Protein AF-A0A136A6K0-F1 (afdb_monomer_lite)

Structure (mmCIF, N/CA/C/O backbone):
data_AF-A0A136A6K0-F1
#
_entry.id   AF-A0A136A6K0-F1
#
loop_
_atom_site.group_PDB
_atom_site.id
_atom_site.type_symbol
_atom_site.label_atom_id
_atom_site.label_alt_id
_atom_site.label_comp_id
_atom_site.label_asym_id
_atom_site.label_entity_id
_atom_site.label_seq_id
_atom_site.pdbx_PDB_ins_code
_atom_site.Cartn_x
_atom_site.Cartn_y
_atom_site.Cartn_z
_atom_site.occupancy
_atom_site.B_iso_or_equiv
_atom_site.auth_seq_id
_atom_site.auth_comp_id
_atom_site.auth_asym_id
_atom_site.auth_atom_id
_atom_site.pdbx_PDB_model_num
ATOM 1 N N . MET A 1 1 ? -24.388 4.927 20.427 1.00 53.78 1 MET A N 1
ATOM 2 C CA . MET A 1 1 ? -23.678 5.626 19.327 1.00 53.78 1 MET A CA 1
ATOM 3 C C . MET A 1 1 ? -22.250 5.128 19.071 1.00 53.78 1 MET A C 1
ATOM 5 O O . MET A 1 1 ? -21.970 4.764 17.939 1.00 53.78 1 MET A O 1
ATOM 9 N N . ASN A 1 2 ? -21.354 5.027 20.064 1.00 58.19 2 ASN A N 1
ATOM 10 C CA . ASN A 1 2 ? -19.926 4.725 19.807 1.00 58.19 2 ASN A CA 1
ATOM 11 C C . ASN A 1 2 ? -19.619 3.367 19.141 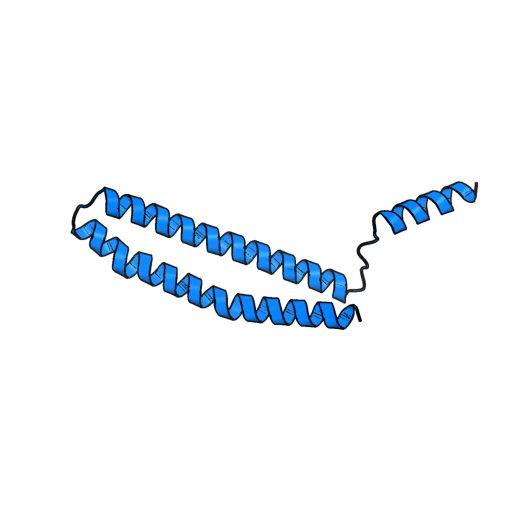1.00 58.19 2 ASN A C 1
ATOM 13 O O . ASN A 1 2 ? -18.675 3.280 18.358 1.00 58.19 2 ASN A O 1
ATOM 17 N N . LYS A 1 3 ? -20.413 2.318 19.404 1.00 58.94 3 LYS A N 1
ATOM 18 C CA . LYS A 1 3 ? -20.234 0.996 18.770 1.00 58.94 3 LYS A CA 1
ATOM 19 C C . LYS A 1 3 ? -20.535 1.020 17.264 1.00 58.94 3 LYS A C 1
ATOM 21 O O . LYS A 1 3 ? -19.802 0.415 16.495 1.00 58.94 3 LYS A O 1
ATOM 26 N N . PHE A 1 4 ? -21.550 1.779 16.845 1.00 68.94 4 PHE A N 1
ATOM 27 C CA . PHE A 1 4 ? -21.943 1.911 15.437 1.00 68.94 4 PHE A CA 1
ATOM 28 C C . PHE A 1 4 ? -20.856 2.618 14.615 1.00 68.94 4 PHE A C 1
ATOM 30 O O . PHE A 1 4 ? -20.499 2.165 13.536 1.00 68.94 4 PHE A O 1
ATOM 37 N N . ILE A 1 5 ? -20.241 3.664 15.181 1.00 70.44 5 ILE A N 1
ATOM 38 C CA . ILE A 1 5 ? -19.114 4.377 14.558 1.00 70.44 5 ILE A CA 1
ATOM 39 C C . ILE A 1 5 ? -17.905 3.446 14.376 1.00 70.44 5 ILE A C 1
ATOM 41 O O . ILE A 1 5 ? -17.236 3.503 13.349 1.00 70.44 5 ILE A O 1
ATOM 45 N N . GLY A 1 6 ? -17.632 2.565 15.346 1.00 66.94 6 GLY A N 1
ATOM 46 C CA . GLY A 1 6 ? -16.568 1.562 15.230 1.00 66.94 6 GLY A CA 1
ATOM 47 C C . GLY A 1 6 ? -16.822 0.551 14.107 1.00 66.94 6 GLY A C 1
ATOM 48 O O . GLY A 1 6 ? -15.913 0.260 13.337 1.00 66.94 6 GLY A O 1
ATOM 49 N N . VAL A 1 7 ? -18.061 0.070 13.970 1.00 71.94 7 VAL A N 1
ATOM 50 C CA . VAL A 1 7 ? -18.461 -0.858 12.896 1.00 71.94 7 VAL A CA 1
ATOM 51 C C . VAL A 1 7 ? -18.357 -0.194 11.521 1.00 71.94 7 VAL A C 1
ATOM 53 O O . VAL A 1 7 ? -17.759 -0.769 10.616 1.00 71.94 7 VAL A O 1
ATOM 56 N N . VAL A 1 8 ? -18.837 1.046 11.376 1.00 77.62 8 VAL A N 1
ATOM 57 C CA . VAL A 1 8 ? -18.711 1.818 10.126 1.00 77.62 8 VAL A CA 1
ATOM 58 C C . VAL A 1 8 ? -17.240 2.054 9.762 1.00 77.62 8 VAL A C 1
ATOM 60 O O . VAL A 1 8 ? -16.873 1.931 8.597 1.00 77.62 8 VAL A O 1
ATOM 63 N N . GLN A 1 9 ? -16.368 2.316 10.745 1.00 72.06 9 GLN A N 1
ATOM 64 C CA . GLN A 1 9 ? -14.925 2.452 10.510 1.00 72.06 9 GLN A CA 1
ATOM 65 C C . GLN A 1 9 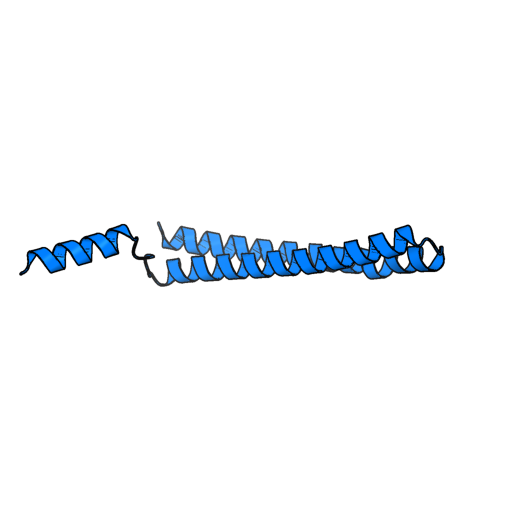? -14.264 1.145 10.044 1.00 72.06 9 GLN A C 1
ATOM 67 O O . GLN A 1 9 ? -13.379 1.198 9.194 1.00 72.06 9 GLN A O 1
ATOM 72 N N . ILE A 1 10 ? -14.689 -0.018 10.550 1.00 75.69 10 ILE A N 1
ATOM 73 C CA . ILE A 1 10 ? -14.171 -1.323 10.098 1.00 75.69 10 ILE A CA 1
ATOM 74 C C . ILE A 1 10 ? -14.641 -1.635 8.682 1.00 75.69 10 ILE A C 1
ATOM 76 O O . ILE A 1 10 ? -13.827 -2.036 7.856 1.00 75.69 10 ILE A O 1
ATOM 80 N N . ILE A 1 11 ? -15.926 -1.425 8.393 1.00 80.19 11 ILE A N 1
ATOM 81 C CA . ILE A 1 11 ? -16.489 -1.657 7.059 1.00 80.19 11 ILE A CA 1
ATOM 82 C C . ILE A 1 11 ? -15.812 -0.730 6.045 1.00 80.19 11 ILE A C 1
ATOM 84 O O . ILE A 1 11 ? -15.344 -1.196 5.010 1.00 80.19 11 ILE A O 1
ATOM 88 N N . GLY A 1 12 ? -15.660 0.556 6.376 1.00 79.06 12 GLY A N 1
ATOM 89 C CA . GLY A 1 12 ? -14.946 1.519 5.538 1.00 79.06 12 GLY A CA 1
ATOM 90 C C . GLY A 1 12 ? -13.481 1.137 5.309 1.00 79.06 12 GLY A C 1
ATOM 91 O O . GLY A 1 12 ? -13.015 1.181 4.175 1.00 79.06 12 GLY A O 1
ATOM 92 N N . ALA A 1 13 ? -12.764 0.693 6.347 1.00 73.88 13 ALA A N 1
ATOM 93 C CA . ALA A 1 13 ? -11.386 0.218 6.208 1.00 73.88 13 ALA A CA 1
ATOM 94 C C . ALA A 1 13 ? -11.286 -1.075 5.377 1.00 73.88 13 ALA A C 1
ATOM 96 O O . ALA A 1 13 ? -10.349 -1.229 4.597 1.00 73.88 13 ALA A O 1
ATOM 97 N N . GLY A 1 14 ? -12.252 -1.987 5.514 1.00 77.12 14 GLY A N 1
ATOM 98 C CA . GLY A 1 14 ? -12.333 -3.219 4.729 1.00 77.12 14 GLY A CA 1
ATOM 99 C C . GLY A 1 14 ? -12.572 -2.944 3.245 1.00 77.12 14 GLY A C 1
ATOM 100 O O . GLY A 1 14 ? -11.835 -3.455 2.406 1.00 77.12 14 GLY A O 1
ATOM 101 N N . ILE A 1 15 ? -13.538 -2.074 2.930 1.00 82.88 15 ILE A N 1
ATOM 102 C CA . ILE A 1 15 ? -13.817 -1.617 1.560 1.00 82.88 15 ILE A CA 1
ATOM 103 C C . ILE A 1 15 ? -12.595 -0.894 0.982 1.00 82.88 15 ILE A C 1
ATOM 105 O O . ILE A 1 15 ? -12.190 -1.166 -0.144 1.00 82.88 15 ILE A O 1
ATOM 109 N N . TRP A 1 16 ? -11.955 -0.025 1.769 1.00 77.25 16 TRP A N 1
ATOM 110 C CA . TRP A 1 16 ? -10.740 0.672 1.354 1.00 77.25 16 TRP A CA 1
ATOM 111 C C . TRP A 1 16 ? -9.601 -0.295 1.017 1.00 77.25 16 TRP A C 1
ATOM 113 O O . TRP A 1 16 ? -8.972 -0.147 -0.025 1.00 77.25 16 TRP A O 1
ATOM 123 N N . CYS A 1 17 ? -9.355 -1.311 1.851 1.00 75.94 17 CYS A N 1
ATOM 124 C CA . CYS A 1 17 ? -8.366 -2.349 1.555 1.00 75.94 17 CYS A CA 1
ATOM 125 C C . CYS A 1 17 ? -8.730 -3.144 0.295 1.00 75.94 17 CYS A C 1
ATOM 127 O O . CYS A 1 17 ? -7.864 -3.354 -0.549 1.00 75.94 17 CYS A O 1
ATOM 129 N N . LEU A 1 18 ? -9.996 -3.546 0.140 1.00 78.88 18 LEU A N 1
ATOM 130 C CA . LEU A 1 18 ? -10.465 -4.292 -1.032 1.00 78.88 18 LEU A CA 1
ATOM 131 C C . LEU A 1 18 ? -10.294 -3.521 -2.343 1.00 78.88 18 LEU A C 1
ATOM 133 O O . LEU A 1 18 ? -10.055 -4.149 -3.365 1.00 78.88 18 LEU A O 1
ATOM 137 N N . ILE A 1 19 ? -10.394 -2.190 -2.323 1.00 81.31 19 ILE A N 1
ATOM 138 C CA . ILE A 1 19 ? -10.209 -1.348 -3.514 1.00 81.31 19 ILE A CA 1
ATOM 139 C C . ILE A 1 19 ? -8.727 -1.015 -3.725 1.00 81.31 19 ILE A C 1
ATOM 141 O O . ILE A 1 19 ? -8.210 -1.139 -4.834 1.00 81.31 19 ILE A O 1
ATOM 145 N N . MET A 1 20 ? -8.014 -0.612 -2.671 1.00 75.56 20 MET A N 1
ATOM 146 C CA . MET A 1 20 ? -6.631 -0.149 -2.798 1.00 75.56 20 MET A CA 1
ATOM 147 C C . MET A 1 20 ? -5.646 -1.271 -3.108 1.00 75.56 20 MET A C 1
ATOM 149 O O . MET A 1 20 ? -4.698 -1.042 -3.852 1.00 75.56 20 MET A O 1
ATOM 153 N N . ILE A 1 21 ? -5.851 -2.479 -2.578 1.00 75.50 21 ILE A N 1
ATOM 154 C CA . ILE A 1 21 ? -4.960 -3.614 -2.855 1.00 75.50 21 ILE A CA 1
ATOM 155 C C . ILE A 1 21 ? -4.892 -3.916 -4.363 1.00 75.50 21 ILE A C 1
ATOM 157 O O . IL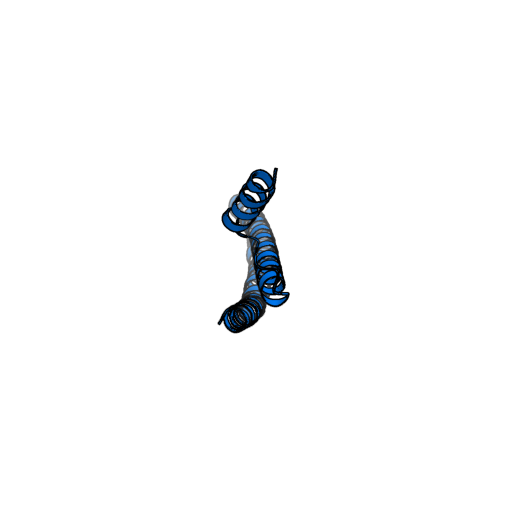E A 1 21 ? -3.784 -3.886 -4.896 1.00 75.50 21 ILE A O 1
ATOM 161 N N . PRO A 1 22 ? -6.007 -4.142 -5.086 1.00 77.75 22 PRO A N 1
ATOM 162 C CA . PRO A 1 22 ? -5.954 -4.384 -6.523 1.00 77.75 22 PRO A CA 1
ATOM 163 C C . PRO A 1 22 ? -5.466 -3.165 -7.305 1.00 77.75 22 PRO A C 1
ATOM 165 O O . PRO A 1 22 ? -4.632 -3.337 -8.185 1.00 77.75 22 PRO A O 1
ATOM 168 N N . VAL A 1 23 ? -5.896 -1.941 -6.976 1.00 77.75 23 VAL A N 1
ATOM 169 C CA . VAL A 1 23 ? -5.425 -0.732 -7.683 1.00 77.75 23 VAL A CA 1
ATOM 170 C C . VAL A 1 23 ? -3.906 -0.603 -7.608 1.00 77.75 23 VAL A C 1
ATOM 172 O O . VAL A 1 23 ? -3.245 -0.373 -8.621 1.00 77.75 23 VAL A O 1
ATOM 175 N N . VAL A 1 24 ? -3.335 -0.794 -6.419 1.00 76.38 24 VAL A N 1
ATOM 176 C CA . VAL A 1 24 ? -1.889 -0.702 -6.239 1.00 76.38 24 VAL A CA 1
ATOM 177 C C . VAL A 1 24 ? -1.177 -1.899 -6.876 1.00 76.38 24 VAL A C 1
ATOM 179 O O . VAL A 1 24 ? -0.139 -1.718 -7.505 1.00 76.38 24 VAL A O 1
ATOM 182 N N . PHE A 1 25 ? -1.748 -3.103 -6.797 1.00 77.56 25 PHE A N 1
ATOM 183 C CA . PHE A 1 25 ? -1.176 -4.303 -7.411 1.00 77.56 25 PHE A CA 1
ATOM 184 C C . PHE A 1 25 ? -1.140 -4.215 -8.944 1.00 77.56 25 PHE A C 1
ATOM 186 O O . PHE A 1 25 ? -0.084 -4.403 -9.543 1.00 77.56 25 PHE A O 1
ATOM 193 N N . PHE A 1 26 ? -2.252 -3.844 -9.587 1.00 78.56 26 PHE A N 1
ATOM 194 C CA . PHE A 1 26 ? -2.314 -3.632 -11.036 1.00 78.56 26 PHE A CA 1
ATOM 195 C C . PHE A 1 26 ? -1.454 -2.445 -11.484 1.00 78.56 26 PHE A C 1
ATOM 197 O O . PHE A 1 26 ? -0.813 -2.520 -12.531 1.00 78.56 26 PHE A O 1
ATOM 204 N N . GLY A 1 27 ? -1.375 -1.380 -10.681 1.00 74.50 27 GLY A N 1
ATOM 205 C CA . GLY A 1 27 ? -0.489 -0.246 -10.950 1.00 74.50 27 GLY A CA 1
ATOM 206 C C . GLY A 1 27 ? 0.995 -0.629 -10.933 1.00 74.50 27 GLY A C 1
ATOM 207 O O . GLY A 1 27 ? 1.746 -0.215 -11.817 1.00 74.50 27 GLY A O 1
ATOM 208 N N . ILE A 1 28 ? 1.414 -1.459 -9.969 1.00 73.81 28 ILE A N 1
ATOM 209 C CA . ILE A 1 28 ? 2.779 -2.002 -9.906 1.00 73.81 28 ILE A CA 1
ATOM 210 C C . ILE A 1 28 ? 3.033 -2.939 -11.087 1.00 73.81 28 ILE A C 1
ATOM 212 O O . ILE A 1 28 ? 4.061 -2.803 -11.745 1.00 73.81 28 ILE A O 1
ATOM 216 N N . LEU A 1 29 ? 2.097 -3.843 -11.395 1.00 76.88 29 LEU A N 1
ATOM 217 C CA . LEU A 1 29 ? 2.227 -4.763 -12.527 1.00 76.88 29 LEU A CA 1
ATOM 218 C C . LEU A 1 29 ? 2.407 -4.011 -13.850 1.00 76.88 29 LEU A C 1
ATOM 220 O O . LEU A 1 29 ? 3.348 -4.293 -14.585 1.00 76.88 29 LEU A O 1
ATOM 224 N N . GLY A 1 30 ? 1.565 -3.015 -14.134 1.00 72.75 30 GLY A N 1
ATOM 225 C CA . GLY A 1 30 ? 1.693 -2.213 -15.352 1.00 72.75 30 GLY A CA 1
ATOM 226 C C . GLY A 1 30 ? 3.047 -1.505 -15.440 1.00 72.75 30 GLY A C 1
ATOM 227 O O . GLY A 1 30 ? 3.703 -1.538 -16.478 1.00 72.75 30 GLY A O 1
ATOM 228 N N . ARG A 1 31 ? 3.519 -0.930 -14.328 1.00 70.56 31 ARG A N 1
ATOM 229 C CA . ARG A 1 31 ? 4.810 -0.228 -14.286 1.00 70.56 31 ARG A CA 1
ATOM 230 C C . ARG A 1 31 ? 6.007 -1.157 -14.467 1.00 70.56 31 ARG A C 1
ATOM 232 O O . ARG A 1 31 ? 6.927 -0.810 -15.197 1.00 70.56 31 ARG A O 1
ATOM 239 N N . VAL A 1 32 ? 5.991 -2.323 -13.824 1.00 69.38 32 VAL A N 1
ATOM 240 C CA . VAL A 1 32 ? 7.110 -3.279 -13.832 1.00 69.38 32 VAL A CA 1
ATOM 241 C C . VAL A 1 32 ? 7.157 -4.095 -15.123 1.00 69.38 32 VAL A C 1
ATOM 243 O O . VAL A 1 32 ? 8.238 -4.304 -15.660 1.00 69.38 32 VAL A O 1
ATOM 246 N N . PHE A 1 33 ? 6.010 -4.549 -15.632 1.00 69.69 33 PHE A N 1
ATOM 247 C CA . PHE A 1 33 ? 5.962 -5.485 -16.760 1.00 69.69 33 PHE A CA 1
ATOM 248 C C . PHE A 1 33 ? 5.772 -4.819 -18.123 1.00 69.69 33 PHE A C 1
ATOM 250 O O . PHE A 1 33 ? 6.083 -5.448 -19.128 1.00 69.69 33 PHE A O 1
ATOM 257 N N . VAL A 1 34 ? 5.277 -3.579 -18.178 1.00 67.50 34 VAL A N 1
ATOM 258 C CA . VAL A 1 34 ? 5.047 -2.874 -19.451 1.00 67.50 34 VAL A CA 1
ATOM 259 C C . VAL A 1 34 ? 6.049 -1.740 -19.623 1.00 67.50 34 VAL A C 1
ATOM 261 O O . VAL A 1 34 ? 6.833 -1.746 -20.562 1.00 67.50 34 VAL A O 1
ATOM 264 N N . THR A 1 35 ? 6.090 -0.797 -18.683 1.00 65.81 35 THR A N 1
ATOM 265 C CA . THR A 1 35 ? 6.849 0.455 -18.866 1.00 65.81 35 THR A CA 1
ATOM 266 C C . THR A 1 35 ? 8.352 0.290 -18.628 1.00 65.81 35 THR A C 1
ATOM 268 O O . THR A 1 35 ? 9.169 0.927 -19.286 1.00 65.81 35 THR A O 1
ATOM 271 N N . PHE A 1 36 ? 8.734 -0.571 -17.685 1.00 66.50 36 PHE A N 1
ATOM 272 C CA . PHE A 1 36 ? 10.133 -0.823 -17.347 1.00 66.50 36 PHE A CA 1
ATOM 273 C C . PHE A 1 36 ? 10.936 -1.526 -18.461 1.00 66.50 36 PHE A C 1
ATOM 275 O O . PHE A 1 36 ? 12.018 -1.040 -18.794 1.00 66.50 36 PHE A O 1
ATOM 282 N N . PRO A 1 37 ? 10.457 -2.632 -19.073 1.00 67.31 37 PRO A N 1
ATOM 283 C CA . PRO A 1 37 ? 11.187 -3.278 -20.165 1.00 67.31 37 PRO A CA 1
ATOM 284 C C . PRO A 1 37 ? 11.270 -2.408 -21.425 1.00 67.31 37 PRO A C 1
ATOM 286 O O . PRO A 1 37 ? 12.278 -2.462 -22.125 1.00 67.31 37 PRO A O 1
ATOM 289 N N . GLU A 1 38 ? 10.271 -1.561 -21.681 1.00 68.19 38 GLU A N 1
ATOM 290 C CA . GLU A 1 38 ? 10.280 -0.617 -22.804 1.00 68.19 38 GLU A CA 1
ATOM 291 C C . GLU A 1 38 ? 11.379 0.450 -22.642 1.00 68.19 38 GLU A C 1
ATOM 293 O O . GLU A 1 38 ? 12.141 0.701 -23.575 1.00 68.19 38 GLU A O 1
ATOM 298 N N . ALA A 1 39 ? 11.549 0.993 -21.429 1.00 65.00 39 ALA A N 1
ATOM 299 C CA . ALA A 1 39 ? 12.613 1.951 -21.112 1.00 65.00 39 ALA A CA 1
ATOM 300 C C . ALA A 1 39 ? 14.025 1.332 -21.124 1.00 65.00 39 ALA A C 1
ATOM 302 O O . ALA A 1 39 ? 14.993 1.996 -21.490 1.00 65.00 39 ALA A O 1
ATOM 303 N N . ILE A 1 40 ? 14.160 0.054 -20.744 1.00 67.69 40 ILE A N 1
ATOM 304 C CA . ILE A 1 40 ? 15.439 -0.671 -20.843 1.00 67.69 40 ILE A CA 1
ATOM 305 C C . ILE A 1 40 ? 15.786 -0.941 -22.312 1.00 67.69 40 ILE A C 1
ATOM 307 O O . ILE A 1 40 ? 16.932 -0.755 -22.715 1.00 67.69 40 ILE A O 1
ATOM 311 N N . SER A 1 41 ? 14.804 -1.356 -23.118 1.00 71.50 41 SER A N 1
ATOM 312 C CA . SER A 1 41 ? 15.014 -1.678 -24.532 1.00 71.50 41 SER A CA 1
ATOM 313 C C . SER A 1 41 ? 15.348 -0.452 -25.383 1.00 71.50 41 SER A C 1
ATOM 315 O O . SER A 1 41 ? 16.026 -0.597 -26.398 1.00 71.50 41 SER A O 1
ATOM 317 N N . SER A 1 42 ? 14.874 0.738 -25.004 1.00 73.44 42 SER A N 1
ATOM 318 C CA . SER A 1 42 ? 15.162 1.989 -25.715 1.00 73.44 42 SER A CA 1
ATOM 319 C C . SER A 1 42 ? 16.512 2.613 -25.342 1.00 73.44 42 SER A C 1
ATOM 321 O O . SER A 1 42 ? 16.945 3.556 -26.001 1.00 73.44 42 SER A O 1
ATOM 323 N N . GLY A 1 43 ? 17.186 2.106 -24.301 1.00 71.94 43 GLY A N 1
ATOM 324 C CA . GLY A 1 43 ? 18.448 2.661 -23.805 1.00 71.94 43 GLY A CA 1
ATOM 325 C C . GLY A 1 43 ? 18.314 4.045 -23.157 1.00 71.94 43 GLY A C 1
ATOM 326 O O . GLY A 1 43 ? 19.327 4.699 -22.904 1.00 71.94 43 GLY A O 1
ATOM 327 N N . ASP A 1 44 ? 17.089 4.505 -22.876 1.00 80.25 44 ASP A N 1
ATOM 328 C CA . ASP A 1 44 ? 16.848 5.796 -22.237 1.00 80.25 44 ASP A CA 1
ATOM 329 C C . ASP A 1 44 ? 17.146 5.722 -20.734 1.00 80.25 44 ASP A C 1
ATOM 331 O O . ASP A 1 44 ? 16.316 5.322 -19.912 1.00 80.25 44 ASP A O 1
ATOM 335 N N . LEU A 1 45 ? 18.354 6.157 -20.368 1.00 77.00 45 LEU A N 1
ATOM 336 C CA . LEU A 1 45 ? 18.820 6.214 -18.983 1.00 77.00 45 LEU A CA 1
ATOM 337 C C . LEU A 1 45 ? 17.857 7.002 -18.073 1.00 77.00 45 LEU A C 1
ATOM 339 O O . LEU A 1 45 ? 17.691 6.655 -16.902 1.00 77.00 45 LEU A O 1
ATOM 343 N N . THR A 1 46 ? 17.195 8.034 -18.608 1.00 76.81 46 THR A N 1
ATOM 344 C CA . THR A 1 46 ? 16.239 8.863 -17.862 1.00 76.81 46 THR A CA 1
ATOM 345 C C . THR A 1 46 ? 14.954 8.085 -17.592 1.00 76.81 46 THR A C 1
ATOM 347 O O . THR A 1 46 ? 14.488 8.044 -16.451 1.00 76.81 46 THR A O 1
ATOM 350 N N . GLY A 1 47 ? 14.422 7.397 -18.605 1.00 72.88 47 GLY A N 1
ATOM 351 C CA . GLY A 1 47 ? 13.275 6.499 -18.483 1.00 72.88 47 GLY A CA 1
ATOM 352 C C . GLY A 1 47 ? 13.506 5.356 -17.489 1.00 72.88 47 GLY A C 1
ATOM 353 O O . GLY A 1 47 ? 12.624 5.059 -16.681 1.00 72.88 47 GLY A O 1
ATOM 354 N N . ILE A 1 48 ? 14.711 4.775 -17.467 1.00 75.25 48 ILE A N 1
ATOM 355 C CA . ILE A 1 48 ? 15.089 3.724 -16.507 1.00 75.25 48 ILE A CA 1
ATOM 356 C C . ILE A 1 48 ? 15.092 4.268 -15.069 1.00 75.25 48 ILE A C 1
ATOM 358 O O . ILE A 1 48 ? 14.499 3.662 -14.173 1.00 75.25 48 ILE A O 1
ATOM 362 N N . ILE A 1 49 ? 15.710 5.432 -14.834 1.00 80.12 49 ILE A N 1
ATOM 363 C CA . ILE A 1 49 ? 15.754 6.071 -13.507 1.00 80.12 49 ILE A CA 1
ATOM 364 C C . ILE A 1 49 ? 14.342 6.422 -13.022 1.00 80.12 49 ILE A C 1
ATOM 366 O O . ILE A 1 49 ? 13.982 6.126 -11.878 1.00 80.12 49 ILE A O 1
ATOM 370 N N . ILE A 1 50 ? 13.519 7.007 -13.897 1.00 79.12 50 ILE A N 1
ATOM 371 C CA . ILE A 1 50 ? 12.117 7.328 -13.604 1.00 79.12 50 ILE A CA 1
ATOM 372 C C . ILE A 1 50 ? 11.332 6.050 -13.298 1.00 79.12 50 ILE A C 1
ATOM 374 O O . ILE A 1 50 ? 10.546 6.033 -12.349 1.00 79.12 50 ILE A O 1
ATOM 378 N N . GLY A 1 51 ? 11.573 4.965 -14.036 1.00 75.00 51 GLY A N 1
ATOM 379 C CA . GLY A 1 51 ? 10.994 3.650 -13.778 1.00 75.00 51 GLY A CA 1
ATOM 380 C C . GLY A 1 51 ? 11.322 3.137 -12.376 1.00 75.00 51 GLY A C 1
ATOM 381 O O . GLY A 1 51 ? 10.416 2.747 -11.636 1.00 75.00 51 GLY A O 1
ATOM 382 N N . ILE A 1 52 ? 12.595 3.176 -11.967 1.00 79.69 52 ILE A N 1
ATOM 383 C CA . ILE A 1 52 ? 13.038 2.708 -10.639 1.00 79.69 52 ILE A CA 1
ATOM 384 C C . ILE A 1 52 ? 12.380 3.535 -9.530 1.00 79.69 52 ILE A C 1
ATOM 386 O O . ILE A 1 52 ? 11.809 2.974 -8.591 1.00 79.69 52 ILE A O 1
ATOM 390 N N . LEU A 1 53 ? 12.402 4.865 -9.658 1.00 81.81 53 LEU A N 1
ATOM 391 C CA . LEU A 1 53 ? 11.750 5.788 -8.721 1.00 81.81 53 LEU A CA 1
ATOM 392 C C . LEU A 1 53 ? 10.245 5.532 -8.623 1.00 81.81 53 LEU A C 1
ATOM 394 O O . LEU A 1 53 ? 9.674 5.514 -7.534 1.00 81.81 53 LEU A O 1
ATOM 398 N N . SER A 1 54 ? 9.609 5.296 -9.763 1.00 75.25 54 SER A N 1
ATOM 399 C CA . SER A 1 54 ? 8.187 5.003 -9.895 1.00 75.25 54 SER A CA 1
ATOM 400 C C . SER A 1 54 ? 7.793 3.695 -9.193 1.00 75.25 54 SER A C 1
ATOM 402 O O . SER A 1 54 ? 6.764 3.643 -8.505 1.00 75.25 54 SER A O 1
ATOM 404 N N . VAL A 1 55 ? 8.625 2.655 -9.297 1.00 76.75 55 VAL A N 1
ATOM 405 C CA . VAL A 1 55 ? 8.443 1.380 -8.587 1.00 76.75 55 VAL A CA 1
ATOM 406 C C . VAL A 1 55 ? 8.667 1.562 -7.083 1.00 76.75 55 VAL A C 1
ATOM 408 O O . VAL A 1 55 ? 7.818 1.159 -6.286 1.00 76.75 55 VAL A O 1
ATOM 411 N N . ALA A 1 56 ? 9.743 2.244 -6.681 1.00 82.06 56 ALA A N 1
ATOM 412 C CA . ALA A 1 56 ? 10.040 2.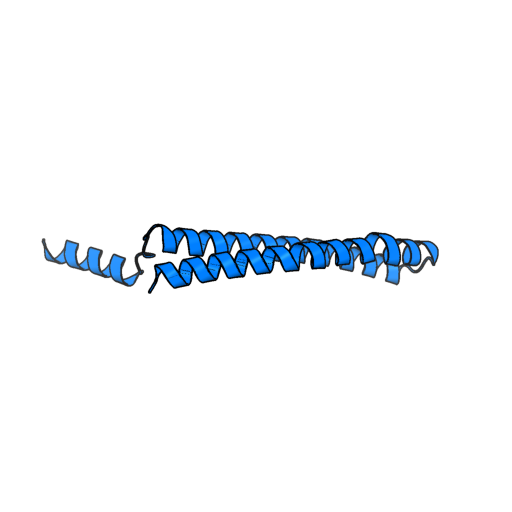532 -5.277 1.00 82.06 56 ALA A CA 1
ATOM 413 C C . ALA A 1 56 ? 8.924 3.348 -4.598 1.00 82.06 56 ALA A C 1
ATOM 415 O O . ALA A 1 56 ? 8.495 3.022 -3.489 1.00 82.06 56 ALA A O 1
ATOM 416 N N . PHE A 1 57 ? 8.391 4.362 -5.286 1.00 81.44 57 PHE A N 1
ATOM 417 C CA . PHE A 1 57 ? 7.254 5.149 -4.812 1.00 81.44 57 PHE A CA 1
ATOM 418 C C . PHE A 1 57 ? 5.994 4.293 -4.648 1.00 81.44 57 PHE A C 1
ATOM 420 O O . PHE A 1 57 ? 5.255 4.452 -3.678 1.00 81.44 57 PHE A O 1
ATOM 427 N N . SER A 1 58 ? 5.767 3.338 -5.552 1.00 76.88 58 SER A N 1
ATOM 428 C CA . SER A 1 58 ? 4.624 2.425 -5.456 1.00 76.88 58 SER A CA 1
ATOM 429 C C . SER A 1 58 ? 4.733 1.520 -4.223 1.00 76.88 58 SER A C 1
ATOM 431 O O . SER A 1 58 ? 3.766 1.400 -3.472 1.00 76.88 58 SER A O 1
ATOM 433 N N . PHE A 1 59 ? 5.919 0.967 -3.934 1.00 79.38 59 PHE A N 1
ATOM 434 C CA . PHE A 1 59 ? 6.167 0.216 -2.694 1.00 79.38 59 PHE A CA 1
ATOM 435 C C . PHE A 1 59 ? 5.988 1.074 -1.435 1.00 79.38 59 PHE A C 1
ATOM 437 O O . PHE A 1 59 ? 5.401 0.618 -0.451 1.00 79.38 59 PHE A O 1
ATOM 444 N N . LEU A 1 60 ? 6.444 2.329 -1.467 1.00 84.38 60 LEU A N 1
ATOM 445 C CA . LEU A 1 60 ? 6.239 3.269 -0.367 1.00 84.38 60 LEU A CA 1
ATOM 446 C C . LEU A 1 60 ? 4.744 3.524 -0.124 1.00 84.38 60 LEU A C 1
ATOM 448 O O . LEU A 1 60 ? 4.293 3.492 1.022 1.00 84.38 60 LEU A O 1
ATOM 452 N N . MET A 1 61 ? 3.964 3.718 -1.189 1.00 78.44 61 MET A N 1
ATOM 453 C CA . MET A 1 61 ? 2.516 3.909 -1.096 1.00 78.44 61 MET A CA 1
ATOM 454 C C . MET A 1 61 ? 1.822 2.672 -0.519 1.00 78.44 61 MET A C 1
ATOM 456 O O . MET A 1 61 ? 1.035 2.827 0.412 1.00 78.44 61 MET A O 1
ATOM 460 N N . VAL A 1 62 ? 2.181 1.452 -0.954 1.00 79.19 62 VAL A N 1
ATOM 461 C CA . VAL A 1 62 ? 1.698 0.200 -0.329 1.00 79.19 62 VAL A CA 1
ATOM 462 C C . VAL A 1 62 ? 1.959 0.217 1.173 1.00 79.19 62 VAL A C 1
ATOM 464 O O . VAL A 1 62 ? 1.054 -0.041 1.970 1.00 79.19 62 VAL A O 1
ATOM 467 N N . PHE A 1 63 ? 3.190 0.538 1.574 1.00 81.94 63 PHE A N 1
ATOM 468 C CA . PHE A 1 63 ? 3.586 0.542 2.976 1.00 81.94 63 PHE A CA 1
ATOM 469 C C . PHE A 1 63 ? 2.775 1.549 3.802 1.00 81.94 63 PHE A C 1
ATOM 471 O O . PHE A 1 63 ? 2.283 1.215 4.886 1.00 81.94 63 PHE A O 1
ATOM 478 N N . VAL A 1 64 ? 2.581 2.765 3.285 1.00 81.06 64 VAL A N 1
ATOM 479 C CA . VAL A 1 64 ? 1.765 3.802 3.933 1.00 81.06 64 VAL A CA 1
ATOM 480 C C . VAL A 1 64 ? 0.307 3.360 4.040 1.00 81.06 64 VAL A C 1
ATOM 482 O O . VAL A 1 64 ? -0.271 3.455 5.126 1.00 81.06 64 VAL A O 1
ATOM 485 N N . THR A 1 65 ? -0.278 2.815 2.969 1.00 78.12 65 THR A N 1
ATOM 486 C CA . THR A 1 65 ? -1.655 2.301 2.969 1.00 78.12 65 THR A CA 1
ATOM 487 C C . THR A 1 65 ? -1.828 1.180 3.992 1.00 78.12 65 THR A C 1
ATOM 489 O O . THR A 1 65 ? -2.794 1.192 4.758 1.00 78.12 65 THR A O 1
ATOM 492 N N . PHE A 1 66 ? -0.867 0.258 4.089 1.00 79.12 66 PHE A N 1
ATOM 493 C CA . PHE A 1 66 ? -0.906 -0.840 5.054 1.00 79.12 66 PHE A CA 1
ATOM 494 C C . PHE A 1 66 ? -0.785 -0.339 6.500 1.00 79.12 66 PHE A C 1
ATOM 496 O O . PHE A 1 66 ? -1.539 -0.753 7.387 1.00 79.12 66 PHE A O 1
ATOM 503 N N . LYS A 1 67 ? 0.128 0.609 6.749 1.00 80.25 67 LYS A N 1
ATOM 504 C CA . LYS A 1 67 ? 0.310 1.238 8.065 1.00 80.25 67 LYS A CA 1
ATOM 505 C C . LYS A 1 67 ? -0.944 2.003 8.493 1.00 80.25 67 LYS A C 1
ATOM 507 O O . LYS A 1 67 ? -1.356 1.907 9.652 1.00 80.25 67 LYS A O 1
ATOM 512 N N . PHE A 1 68 ? -1.570 2.717 7.561 1.00 79.81 68 PHE A N 1
ATOM 513 C CA . PHE A 1 68 ? -2.809 3.447 7.802 1.00 79.81 68 PHE A CA 1
ATOM 514 C C . PHE A 1 68 ? -3.977 2.495 8.086 1.00 79.81 68 PHE A C 1
ATOM 516 O O . PHE A 1 68 ? -4.643 2.644 9.110 1.00 79.81 68 PHE A O 1
ATOM 523 N N . GLY A 1 69 ? -4.159 1.451 7.271 1.00 75.38 69 GLY A N 1
ATOM 524 C CA . GLY A 1 69 ? -5.171 0.414 7.493 1.00 75.38 69 GLY A CA 1
ATOM 525 C C . GLY A 1 69 ? -5.029 -0.264 8.860 1.00 75.38 69 GLY A C 1
ATOM 526 O O . GLY A 1 69 ? -5.998 -0.361 9.616 1.00 75.38 69 GLY A O 1
ATOM 527 N N . LYS A 1 70 ? -3.802 -0.630 9.255 1.00 77.75 70 LYS A N 1
ATOM 528 C CA . LYS A 1 70 ? -3.517 -1.185 10.590 1.00 77.75 70 LYS A CA 1
ATOM 529 C C . LYS A 1 70 ? -3.873 -0.207 11.715 1.00 77.75 70 LYS A C 1
ATOM 531 O O . LYS A 1 70 ? -4.412 -0.626 12.741 1.00 77.75 70 LYS A O 1
ATOM 536 N N . SER A 1 71 ? -3.588 1.083 11.535 1.00 77.12 71 SER A N 1
ATOM 537 C CA . SER A 1 71 ? -3.950 2.135 12.495 1.00 77.12 71 SER A CA 1
ATOM 538 C C . SER A 1 71 ? -5.469 2.268 12.651 1.00 77.12 71 SER A C 1
ATOM 540 O O . SER A 1 71 ? -5.972 2.313 13.776 1.00 77.12 71 SER A O 1
ATOM 542 N N . LEU A 1 72 ? -6.213 2.240 11.539 1.00 75.62 72 LEU A N 1
ATOM 543 C CA . LEU A 1 72 ? -7.677 2.283 11.537 1.00 75.62 72 LEU A CA 1
ATOM 544 C C . LEU A 1 72 ? -8.285 1.069 12.246 1.00 75.62 72 LEU A C 1
ATOM 546 O O . LEU A 1 72 ? -9.133 1.243 13.120 1.00 75.62 72 LEU A O 1
ATOM 550 N N . ILE A 1 73 ? -7.809 -0.143 11.941 1.00 76.25 73 ILE A N 1
ATOM 551 C CA . ILE A 1 73 ? -8.272 -1.377 12.593 1.00 76.25 73 ILE A CA 1
ATOM 552 C C . ILE A 1 73 ? -7.975 -1.327 14.095 1.00 76.25 73 ILE A C 1
ATOM 554 O O . ILE A 1 73 ? -8.853 -1.615 14.907 1.00 76.25 73 ILE A O 1
ATOM 558 N N . LYS A 1 74 ? -6.768 -0.902 14.492 1.00 77.25 74 LYS A N 1
ATOM 559 C CA . LYS A 1 74 ? -6.395 -0.761 15.909 1.00 77.25 74 LYS A CA 1
ATOM 560 C C . LYS A 1 74 ? -7.281 0.262 16.629 1.00 77.25 74 LYS A C 1
ATOM 562 O O . LYS A 1 74 ? -7.740 -0.002 17.739 1.00 77.25 74 LYS A O 1
ATOM 567 N N . SER A 1 75 ? -7.553 1.401 15.993 1.00 71.44 75 SER A N 1
ATOM 568 C CA . SER A 1 75 ? -8.446 2.441 16.515 1.00 71.44 75 SER A CA 1
ATOM 569 C C . SER A 1 75 ? -9.880 1.928 16.684 1.00 71.44 75 SER A C 1
ATOM 571 O O . SER A 1 75 ? -10.477 2.077 17.754 1.00 71.44 75 SER A O 1
ATOM 573 N N . ALA A 1 76 ? -10.414 1.242 15.673 1.00 69.62 76 ALA A N 1
ATOM 574 C CA . ALA A 1 76 ? -11.754 0.674 15.723 1.00 69.62 76 ALA A CA 1
ATOM 575 C C . ALA A 1 76 ? -11.874 -0.443 16.772 1.00 69.62 76 ALA A C 1
ATOM 577 O O . ALA A 1 76 ? -12.846 -0.476 17.526 1.00 69.62 76 ALA A O 1
ATOM 578 N N . MET A 1 77 ? -10.860 -1.304 16.890 1.00 71.31 77 MET A N 1
ATOM 579 C CA . MET A 1 77 ? -10.810 -2.381 17.881 1.00 71.31 77 MET A CA 1
ATOM 580 C C . MET A 1 77 ? -10.733 -1.837 19.316 1.00 71.31 77 MET A C 1
ATOM 582 O O . MET A 1 77 ? -11.398 -2.364 20.207 1.00 71.31 77 MET A O 1
ATOM 586 N N . ASN A 1 78 ? -9.999 -0.741 19.540 1.00 72.56 78 ASN A N 1
ATOM 587 C CA . ASN A 1 78 ? -9.981 -0.043 20.830 1.00 72.56 78 ASN A CA 1
ATOM 588 C C . ASN A 1 78 ? -11.362 0.531 21.190 1.00 72.56 78 ASN A C 1
ATOM 590 O O . ASN A 1 78 ? -11.821 0.347 22.318 1.00 72.56 78 ASN A O 1
ATOM 594 N N . LYS A 1 79 ? -12.061 1.152 20.227 1.00 67.25 79 LYS A N 1
ATOM 595 C CA . LYS A 1 79 ? -13.435 1.651 20.426 1.00 67.25 79 LYS A CA 1
ATOM 596 C C . LYS A 1 79 ? -14.442 0.523 20.687 1.00 67.25 79 LYS A C 1
ATOM 598 O O . LYS A 1 79 ? -15.333 0.688 21.519 1.00 67.25 79 LYS A O 1
ATOM 603 N N . LEU A 1 80 ? -14.304 -0.616 20.003 1.00 65.88 80 LEU A N 1
ATOM 604 C CA . LEU A 1 80 ? -15.171 -1.794 20.155 1.00 65.88 80 LEU A CA 1
ATOM 605 C C . LEU A 1 80 ? -14.995 -2.495 21.500 1.00 65.88 80 LEU A C 1
ATOM 607 O O . LEU A 1 80 ? -15.991 -2.875 22.113 1.00 65.88 80 LEU A O 1
ATOM 611 N N . LYS A 1 81 ? -13.756 -2.600 21.996 1.00 67.69 81 LYS A N 1
ATOM 612 C CA . LYS A 1 81 ? -13.457 -3.168 23.321 1.00 67.69 81 LYS A CA 1
ATOM 613 C C . LYS A 1 81 ? -13.991 -2.324 24.485 1.00 67.69 81 LYS A C 1
ATOM 615 O O . LYS A 1 81 ? -13.776 -2.684 25.635 1.00 67.69 81 LYS A O 1
ATOM 620 N N . GLY A 1 82 ? -14.659 -1.195 24.221 1.00 59.88 82 GLY A N 1
ATOM 621 C CA . GLY A 1 82 ? -15.146 -0.296 25.268 1.00 59.88 82 GLY A CA 1
ATOM 622 C C . GLY A 1 82 ? -14.014 0.350 26.062 1.00 59.88 82 GLY A C 1
ATOM 623 O O . GLY A 1 82 ? -14.274 1.021 27.059 1.00 59.88 82 GLY A O 1
ATOM 624 N N . ASN A 1 83 ? -12.770 0.193 25.596 1.00 54.16 83 ASN A N 1
ATOM 625 C CA . ASN A 1 83 ? -11.632 0.921 26.101 1.00 54.16 83 ASN A CA 1
ATOM 626 C C . ASN A 1 83 ? -11.811 2.345 25.572 1.00 54.16 83 ASN A C 1
ATOM 628 O O . ASN A 1 83 ? -11.288 2.710 24.516 1.00 5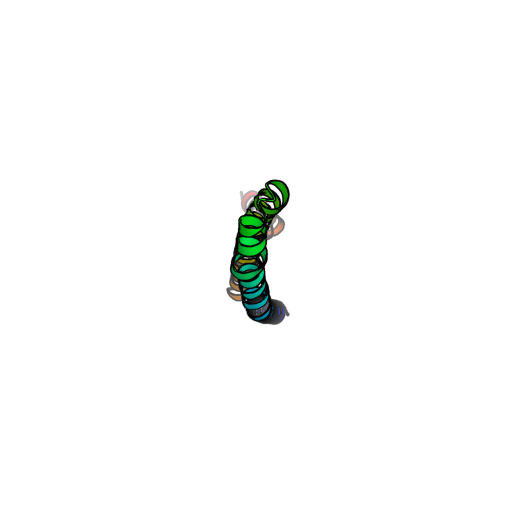4.16 83 ASN A O 1
ATOM 632 N N . LYS A 1 84 ? -12.651 3.133 26.265 1.00 52.91 84 LYS A N 1
ATOM 633 C CA . LYS A 1 84 ? -12.574 4.590 26.202 1.00 52.91 84 LYS A CA 1
ATOM 634 C C . LYS A 1 84 ? -11.083 4.863 26.278 1.00 52.91 84 LYS A C 1
ATOM 636 O O . LYS A 1 84 ? -10.463 4.490 27.270 1.00 52.91 84 LYS A O 1
ATOM 641 N N . SER A 1 85 ? -10.499 5.437 25.226 1.00 51.75 85 SER A N 1
ATOM 642 C CA . SER A 1 85 ? -9.233 6.130 25.392 1.00 51.75 85 SER A CA 1
ATOM 643 C C . SER A 1 85 ? -9.495 7.058 26.562 1.00 51.75 85 SER A C 1
ATOM 645 O O . SER A 1 85 ? -10.316 7.968 26.419 1.00 51.75 85 SER A O 1
ATOM 647 N N . LEU A 1 86 ? -8.966 6.701 27.733 1.00 51.31 86 LEU A N 1
ATOM 648 C CA . LEU A 1 86 ? -9.166 7.440 28.962 1.00 51.31 86 LEU A CA 1
ATOM 649 C C . LEU A 1 86 ? -8.662 8.815 28.581 1.00 51.31 86 LEU A C 1
ATOM 651 O O . LEU A 1 86 ? -7.472 8.972 28.300 1.00 51.31 86 LEU A O 1
ATOM 655 N N . SER A 1 87 ? -9.596 9.742 28.346 1.00 55.50 87 SER A N 1
ATOM 656 C CA . SER A 1 87 ? -9.193 11.043 27.838 1.00 55.50 87 SER A CA 1
ATOM 657 C C . SER A 1 87 ? -8.202 11.558 28.865 1.00 55.50 87 SER A C 1
ATOM 659 O O . SER A 1 87 ? -8.371 11.296 30.059 1.00 55.50 87 SER A O 1
ATOM 661 N N . THR A 1 88 ? -7.145 12.233 28.440 1.00 58.09 88 THR A N 1
ATOM 662 C CA . THR A 1 88 ? -6.145 12.770 29.371 1.00 58.09 88 THR A CA 1
ATOM 663 C C . THR A 1 88 ? -6.830 13.543 30.513 1.00 58.09 88 THR A C 1
ATOM 665 O O . THR A 1 88 ? -6.389 13.503 31.655 1.00 58.09 88 THR A O 1
ATOM 668 N N . LEU A 1 89 ? -8.010 14.113 30.234 1.00 55.72 89 LEU A N 1
ATOM 669 C CA . LEU A 1 89 ? -8.951 14.698 31.186 1.00 55.72 89 LEU A CA 1
ATOM 670 C C . LEU A 1 89 ? -9.504 13.736 32.263 1.00 55.72 89 LEU A C 1
ATOM 672 O O . LEU A 1 89 ? -9.582 14.114 33.426 1.00 55.72 89 LEU A O 1
ATOM 676 N N . GLU A 1 90 ? -9.913 12.513 31.913 1.00 64.12 90 GLU A N 1
ATOM 677 C CA . GLU A 1 90 ? -10.387 11.494 32.868 1.00 64.12 90 GLU A CA 1
ATOM 678 C C . GLU A 1 90 ? -9.229 10.958 33.738 1.00 64.12 90 GLU A C 1
ATOM 680 O O . GLU A 1 90 ? -9.456 10.665 34.913 1.00 64.12 90 GLU A O 1
ATOM 685 N N . ILE A 1 91 ? -7.995 10.894 33.207 1.00 70.75 91 ILE A N 1
ATOM 686 C CA . ILE A 1 91 ? -6.784 10.542 33.978 1.00 70.75 91 ILE A CA 1
ATOM 687 C C . ILE A 1 91 ? -6.502 11.640 35.010 1.00 70.75 91 ILE A C 1
ATOM 689 O O . ILE A 1 91 ? -6.463 11.371 36.209 1.00 70.75 91 ILE A O 1
ATOM 693 N N . VAL A 1 92 ? -6.426 12.895 34.557 1.00 71.19 92 VAL A N 1
ATOM 694 C CA . VAL A 1 92 ? -6.184 14.062 35.419 1.00 71.19 92 VAL A CA 1
ATOM 695 C C . VAL A 1 92 ? -7.292 14.225 36.465 1.00 71.19 92 VAL A C 1
ATOM 697 O O . VAL A 1 92 ? -7.020 14.548 37.620 1.00 71.19 92 VAL A O 1
ATOM 700 N N . LYS A 1 93 ? -8.555 13.962 36.108 1.00 75.25 93 LYS A N 1
ATOM 701 C CA . LYS A 1 93 ? -9.676 14.019 37.057 1.00 75.25 93 LYS A CA 1
ATOM 702 C C . LYS A 1 93 ? -9.565 12.943 38.144 1.00 75.25 93 LYS A C 1
ATOM 704 O O . LYS A 1 93 ? -9.867 13.237 39.298 1.00 75.25 93 LYS A O 1
ATOM 709 N N . ARG A 1 94 ? -9.107 11.728 37.810 1.00 70.81 94 ARG A N 1
ATOM 710 C CA . ARG A 1 94 ? -8.848 10.664 38.799 1.00 70.81 94 ARG A CA 1
ATOM 711 C C . ARG A 1 94 ? -7.678 11.007 39.719 1.00 70.81 94 ARG A C 1
ATOM 713 O O . ARG A 1 94 ? -7.804 10.814 40.923 1.00 70.81 94 ARG A O 1
ATOM 720 N N . GLU A 1 95 ? -6.594 11.564 39.183 1.00 74.25 95 GLU A N 1
ATOM 721 C CA . GLU A 1 95 ? -5.455 12.012 39.996 1.00 74.25 95 GLU A CA 1
ATOM 722 C C . GLU A 1 95 ? -5.837 13.132 40.968 1.00 74.25 95 GLU A C 1
ATOM 724 O O . GLU A 1 95 ? -5.432 13.108 42.130 1.00 74.25 95 GLU A O 1
ATOM 729 N N . ARG A 1 96 ? -6.663 14.092 40.530 1.00 73.44 96 ARG A N 1
ATOM 730 C CA . ARG A 1 96 ? -7.154 15.152 41.421 1.00 73.44 96 ARG A CA 1
ATOM 731 C C . ARG A 1 96 ? -8.069 14.607 42.516 1.00 73.44 96 ARG A C 1
ATOM 733 O O . ARG A 1 96 ? -7.884 14.971 43.668 1.00 73.44 96 ARG A O 1
ATOM 740 N N . LEU A 1 97 ? -8.993 13.700 42.188 1.00 72.69 97 LEU A N 1
ATOM 741 C CA . LEU A 1 97 ? -9.888 13.079 43.175 1.00 72.69 97 LEU A CA 1
ATOM 742 C C . LEU A 1 97 ? -9.148 12.199 44.196 1.00 72.69 97 LEU A C 1
ATOM 744 O O . LEU A 1 97 ? -9.585 12.110 45.340 1.00 72.69 97 LEU A O 1
ATOM 748 N N . ALA A 1 98 ? -8.037 11.569 43.806 1.00 70.94 98 ALA A N 1
ATOM 749 C CA . ALA A 1 98 ? -7.195 10.799 44.722 1.00 70.94 98 ALA A CA 1
ATOM 750 C C . ALA A 1 98 ? -6.438 11.700 45.714 1.00 70.94 98 ALA A C 1
ATOM 752 O O . ALA A 1 98 ? -6.303 11.336 46.877 1.00 70.94 98 ALA A O 1
ATOM 753 N N . LYS A 1 99 ? -6.009 12.895 45.283 1.00 71.75 99 LYS A N 1
ATOM 754 C CA . LYS A 1 99 ? -5.323 13.877 46.143 1.00 71.75 99 LYS A CA 1
ATOM 755 C C . LYS A 1 99 ? -6.241 14.629 47.111 1.00 71.75 99 LYS A C 1
ATOM 757 O O . LYS A 1 99 ? -5.743 15.211 48.059 1.00 71.75 99 LYS A O 1
ATOM 762 N N . THR A 1 100 ? -7.556 14.650 46.889 1.00 62.97 100 THR A N 1
ATOM 763 C CA . THR A 1 100 ? -8.522 15.324 47.787 1.00 62.97 100 THR A CA 1
ATOM 764 C C . THR A 1 100 ? -9.029 14.415 48.917 1.00 62.97 100 THR A C 1
ATOM 766 O O . THR A 1 100 ? -9.807 14.856 49.754 1.00 62.97 100 THR A O 1
ATOM 769 N N . L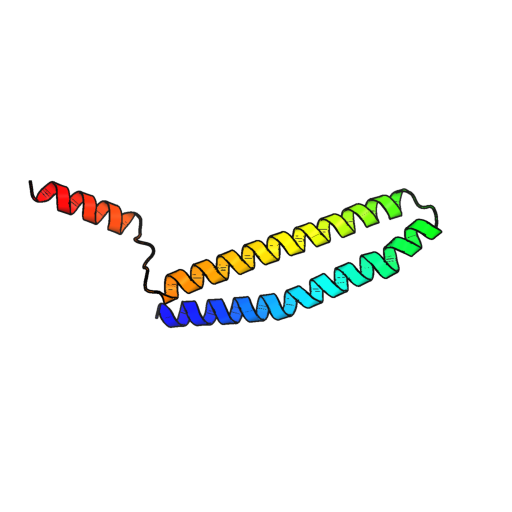YS A 1 101 ? -8.632 13.134 48.938 1.00 54.66 101 LYS A N 1
ATOM 770 C CA . LYS A 1 101 ? -8.995 12.169 49.996 1.00 54.66 101 LYS A CA 1
ATOM 771 C C . LYS A 1 101 ? -7.917 11.979 51.076 1.00 54.66 101 LYS A C 1
ATOM 773 O O . LYS A 1 101 ? -8.113 11.149 51.960 1.00 54.66 101 LYS A O 1
ATOM 778 N N . THR A 1 102 ? -6.821 12.725 50.994 1.00 48.22 102 THR A N 1
ATOM 779 C CA . THR A 1 102 ? -5.801 12.896 52.044 1.00 48.22 102 THR A CA 1
ATOM 780 C C . THR A 1 102 ? -5.902 14.301 52.595 1.00 48.22 102 THR A C 1
ATOM 782 O O . THR A 1 102 ? -5.848 14.444 53.831 1.00 48.22 102 THR A O 1
#

Organism: NCBI:txid1799789

Sequence (102 aa):
MNKFIGVVQIIGAGIWCLIMIPVVFFGILGRVFVTFPEAISSGDLTGIIIGILSVAFSFLMVFVTFKFGKSLIKSAMNKLKGNKSLSTLEIVKRERLAKTKT

Foldseek 3Di:
DLLVVLVVLLVVLVVVCVVVVVVLVVQLCCLVVPQQVVCVVVVPPVSNVVSVVSNVVSVVVVVVSVVVSVVSNVVSVCSNVVVPVCPVVNVVVVVVVVVVVD

Secondary structure (DSSP, 8-state):
-HHHHHHHHHHHHHHHHHHHHHHHHHHHHHIIIIIHHHHHHTT-HHHHHHHHHHHHHHHHHHHHHHHHHHHHHHHHHHHHTT-----HHHHHHHHHHHHTT-

Radius of gyration: 23.23 Å; chains: 1; bounding box: 42×21×78 Å

pLDDT: mean 72.06, std 8.07, range [48.22, 84.38]